Protein AF-A0ABD0QL38-F1 (afdb_monomer)

Nearest PDB structures (foldseek):
  7dsb-assembly1_A  TM=1.005E+00  e=1.603E-07  Gallus gallus
  8p94-assembly1_U  TM=9.715E-01  e=2.734E-07  Mus musculus
  8f8q-assembly1_G  TM=9.648E-01  e=3.571E-07  Homo sapiens
  8ptk-assembly1_K  TM=9.644E-01  e=1.658E-06  Sus scrofa
  4akr-assembly1_A  TM=8.992E-01  e=1.776E-04  Dictyostelium discoideum AX2

pLDDT: mean 97.35, std 1.73, range [90.06, 98.81]

Solvent-accessible surface area (backbone atoms only — not comparable to full-atom val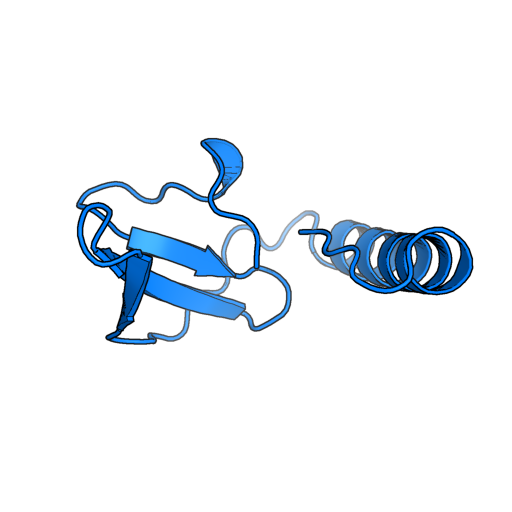ues): 4290 Å² total; per-residue (Å²): 119,66,92,48,79,92,29,54,74,54,98,55,26,35,50,34,81,88,78,33,26,30,28,36,52,43,82,88,80,72,44,78,45,77,77,39,86,40,78,79,73,70,92,56,38,72,59,52,54,55,50,48,55,56,49,52,54,51,37,59,75,76,30,96,85,56,83,76,117

Secondary structure (DSSP, 8-state):
----GGGB-STTEEEETTTTEEEEEETTTTEEEEEEE----STTHHHHHHHHHHHHHHHHHH-TT----

Structure (mmCIF, N/CA/C/O backbone):
data_AF-A0ABD0QL38-F1
#
_entry.id   AF-A0ABD0QL38-F1
#
loop_
_atom_site.group_PDB
_atom_site.id
_atom_site.type_symbol
_atom_site.label_atom_id
_atom_site.label_alt_id
_atom_site.label_comp_id
_atom_site.label_asym_id
_atom_site.label_entity_id
_atom_site.label_seq_id
_atom_site.pdbx_PDB_ins_code
_atom_site.Cartn_x
_atom_site.Cartn_y
_atom_site.Cartn_z
_atom_site.occupancy
_atom_site.B_iso_or_equiv
_atom_site.auth_seq_id
_atom_site.auth_comp_id
_atom_site.auth_asym_id
_atom_site.auth_atom_id
_atom_site.pdbx_PDB_model_num
ATOM 1 N N . VAL A 1 1 ? 1.773 3.646 3.029 1.00 95.25 1 VAL A N 1
ATOM 2 C CA . VAL A 1 1 ? 1.145 2.832 1.972 1.00 95.25 1 VAL A CA 1
ATOM 3 C C . VAL A 1 1 ? -0.252 3.368 1.726 1.00 95.25 1 VAL A C 1
ATOM 5 O O . VAL A 1 1 ? -0.872 3.837 2.679 1.00 95.25 1 VAL A O 1
ATOM 8 N N . LEU A 1 2 ? -0.701 3.384 0.477 1.00 98.06 2 LEU A N 1
ATOM 9 C CA . LEU A 1 2 ? -2.061 3.770 0.112 1.00 98.06 2 LEU A CA 1
ATOM 10 C C . LEU A 1 2 ? -3.021 2.595 0.342 1.00 98.06 2 LEU A C 1
ATOM 12 O O . LEU A 1 2 ? -2.642 1.442 0.163 1.00 98.06 2 LEU A O 1
ATOM 16 N N . ILE A 1 3 ? -4.260 2.893 0.731 1.00 98.25 3 ILE A N 1
ATOM 17 C CA . ILE A 1 3 ? -5.331 1.896 0.826 1.00 98.25 3 ILE A CA 1
ATOM 18 C C . ILE A 1 3 ? -6.117 1.946 -0.483 1.00 98.25 3 ILE A C 1
ATOM 20 O O . ILE A 1 3 ? -6.813 2.927 -0.747 1.00 98.25 3 ILE A O 1
ATOM 24 N N . THR A 1 4 ? -5.949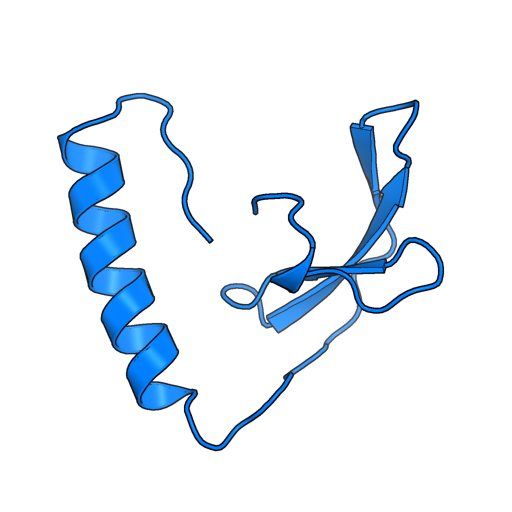 0.924 -1.320 1.00 98.31 4 THR A N 1
ATOM 25 C CA . THR A 1 4 ? -6.530 0.822 -2.668 1.00 98.31 4 THR A CA 1
ATOM 26 C C . THR A 1 4 ? -7.102 -0.576 -2.891 1.00 98.31 4 THR A C 1
ATOM 28 O O . THR A 1 4 ? -6.744 -1.513 -2.177 1.00 98.31 4 THR A O 1
ATOM 31 N N . GLU A 1 5 ? -7.956 -0.738 -3.903 1.00 98.19 5 GLU A N 1
ATOM 32 C CA . GLU A 1 5 ? -8.498 -2.052 -4.285 1.00 98.19 5 GLU A CA 1
ATOM 33 C C . GLU A 1 5 ? -7.404 -3.046 -4.713 1.00 98.19 5 GLU A C 1
ATOM 35 O O . GLU A 1 5 ? -7.507 -4.235 -4.442 1.00 98.19 5 GLU A O 1
ATOM 40 N N . HIS A 1 6 ? -6.308 -2.562 -5.307 1.00 97.50 6 HIS A N 1
ATOM 41 C CA . HIS A 1 6 ? -5.180 -3.401 -5.728 1.00 97.50 6 HIS A CA 1
ATOM 42 C C . HIS A 1 6 ? -4.379 -3.973 -4.552 1.00 97.50 6 HIS A C 1
ATOM 44 O O . HIS A 1 6 ? -3.661 -4.957 -4.714 1.00 97.50 6 HIS A O 1
ATOM 50 N N . GLY A 1 7 ? -4.467 -3.335 -3.383 1.00 97.38 7 GLY A N 1
ATOM 51 C CA . GLY A 1 7 ? -3.840 -3.812 -2.158 1.00 97.38 7 GLY A CA 1
ATOM 52 C C . GLY A 1 7 ? -4.732 -4.732 -1.329 1.00 97.38 7 GLY A C 1
ATOM 53 O O . GLY A 1 7 ? -4.228 -5.274 -0.350 1.00 97.38 7 GLY A O 1
ATOM 54 N N . ASP A 1 8 ? -6.018 -4.884 -1.664 1.00 98.12 8 ASP A N 1
ATOM 55 C CA . ASP A 1 8 ? -6.980 -5.657 -0.871 1.00 98.12 8 ASP A CA 1
ATOM 56 C C . ASP A 1 8 ? -6.726 -7.166 -1.014 1.00 98.12 8 ASP A C 1
ATOM 58 O O . ASP A 1 8 ? -6.817 -7.746 -2.095 1.00 98.12 8 ASP A O 1
ATOM 62 N N . LEU A 1 9 ? -6.400 -7.810 0.106 1.00 97.94 9 LEU A N 1
ATOM 63 C CA . LEU A 1 9 ? -6.220 -9.261 0.210 1.00 97.94 9 LEU A CA 1
ATOM 64 C C . LEU A 1 9 ? -7.491 -9.960 0.726 1.00 97.94 9 LEU A C 1
ATOM 66 O O . LEU A 1 9 ? -7.483 -11.168 0.977 1.00 97.94 9 LEU A O 1
ATOM 70 N N . GLY A 1 10 ? -8.573 -9.206 0.920 1.00 97.12 10 GLY A N 1
ATOM 71 C CA . GLY A 1 10 ? -9.802 -9.634 1.561 1.00 97.12 10 GLY A CA 1
ATOM 72 C C . GLY A 1 10 ? -9.710 -9.630 3.088 1.00 97.12 10 GLY A C 1
ATOM 73 O O . GLY A 1 10 ? -8.647 -9.487 3.696 1.00 97.12 10 GLY A O 1
ATOM 74 N N . GLN A 1 11 ? -10.866 -9.804 3.738 1.00 96.38 11 GLN A N 1
ATOM 75 C CA . GLN A 1 11 ? -10.981 -9.912 5.203 1.00 96.38 11 GLN A CA 1
ATOM 76 C C . GLN A 1 11 ? -10.332 -8.737 5.969 1.00 96.38 11 GLN A C 1
ATOM 78 O O . GLN A 1 11 ? -9.773 -8.918 7.057 1.00 96.38 11 GLN A O 1
ATOM 83 N N . GLY A 1 12 ? -10.390 -7.531 5.391 1.00 97.00 12 GLY A N 1
ATOM 84 C CA . GLY A 1 12 ? -9.846 -6.305 5.982 1.00 97.00 12 GLY A CA 1
ATOM 85 C C . GLY A 1 12 ? -8.317 -6.256 6.034 1.00 97.00 12 GLY A C 1
ATOM 86 O O . GLY A 1 12 ? -7.764 -5.539 6.873 1.00 97.00 12 GLY A O 1
ATOM 87 N N . ARG A 1 13 ? -7.621 -7.040 5.198 1.00 98.31 13 ARG A N 1
ATOM 88 C CA . ARG A 1 13 ? -6.157 -7.038 5.096 1.00 98.31 13 ARG A CA 1
ATOM 89 C C . ARG A 1 13 ? -5.690 -6.388 3.804 1.00 98.31 13 ARG A C 1
ATOM 91 O O . ARG A 1 13 ? -6.228 -6.658 2.739 1.00 98.31 13 ARG A O 1
ATOM 98 N N . PHE A 1 14 ? -4.632 -5.594 3.919 1.00 98.69 14 PHE A N 1
ATOM 99 C CA . PHE A 1 14 ? -4.016 -4.886 2.805 1.00 98.69 14 PHE A CA 1
ATOM 100 C C . PHE A 1 14 ? -2.534 -5.219 2.683 1.00 98.69 14 PHE A C 1
ATOM 102 O O . PHE A 1 14 ? -1.878 -5.552 3.675 1.00 98.69 14 PHE A O 1
ATOM 109 N N . PHE A 1 15 ? -2.004 -5.120 1.468 1.00 98.25 15 PHE A N 1
ATOM 110 C CA . PHE A 1 15 ? -0.599 -5.353 1.158 1.00 98.25 15 PHE A CA 1
ATOM 111 C C . PHE A 1 15 ? 0.203 -4.046 1.067 1.00 98.25 15 PHE A C 1
ATOM 113 O O . PHE A 1 15 ? -0.170 -3.127 0.343 1.00 98.25 15 PHE A O 1
ATOM 120 N N . ASP A 1 16 ? 1.343 -3.981 1.761 1.00 97.88 16 ASP A N 1
ATOM 121 C CA . ASP A 1 16 ? 2.419 -3.018 1.502 1.00 97.88 16 ASP A CA 1
ATOM 122 C C . ASP A 1 16 ? 3.533 -3.706 0.684 1.00 97.88 16 ASP A C 1
ATOM 124 O O . ASP A 1 16 ? 4.361 -4.426 1.261 1.00 97.88 16 ASP A O 1
ATOM 128 N N . PRO A 1 17 ? 3.579 -3.503 -0.649 1.00 96.44 17 PRO A N 1
ATOM 129 C CA . PRO A 1 17 ? 4.542 -4.174 -1.522 1.00 96.44 17 PRO A CA 1
ATOM 130 C C . PRO A 1 17 ? 5.989 -3.742 -1.279 1.00 96.44 17 PRO A C 1
ATOM 132 O O . PRO A 1 17 ? 6.907 -4.544 -1.469 1.00 96.44 17 PRO A O 1
ATOM 135 N N . ARG A 1 18 ? 6.199 -2.508 -0.805 1.00 95.56 18 ARG A N 1
ATOM 136 C CA . ARG A 1 18 ? 7.526 -1.956 -0.515 1.00 95.56 18 ARG A CA 1
ATOM 137 C C . ARG A 1 18 ? 8.114 -2.585 0.745 1.00 95.56 18 ARG A C 1
ATOM 139 O O . ARG A 1 18 ? 9.286 -2.953 0.769 1.00 95.56 18 ARG A O 1
ATOM 146 N N . LYS A 1 19 ? 7.295 -2.743 1.789 1.00 96.25 19 LYS A N 1
ATOM 147 C CA . LYS A 1 19 ? 7.712 -3.372 3.054 1.00 96.25 19 LYS A CA 1
ATOM 148 C C . LYS A 1 19 ? 7.591 -4.893 3.060 1.00 96.25 19 LYS A C 1
ATOM 150 O O . LYS A 1 19 ? 8.110 -5.516 3.981 1.00 96.25 19 LYS A O 1
ATOM 155 N N . ARG A 1 20 ? 6.931 -5.480 2.056 1.00 96.25 20 ARG A N 1
ATOM 156 C CA . ARG A 1 20 ? 6.681 -6.930 1.949 1.00 96.25 20 ARG A CA 1
ATOM 157 C C . ARG A 1 20 ? 5.932 -7.464 3.169 1.00 96.25 20 ARG A C 1
ATOM 159 O O . ARG A 1 20 ? 6.260 -8.506 3.740 1.00 96.25 20 ARG A O 1
ATOM 166 N N . VAL A 1 21 ? 4.927 -6.704 3.592 1.00 98.38 21 VAL A N 1
ATOM 167 C CA . VAL A 1 21 ? 4.057 -7.066 4.710 1.00 98.38 21 VAL A CA 1
ATOM 168 C C . VAL A 1 21 ? 2.606 -6.879 4.328 1.00 98.38 21 VAL A C 1
ATOM 170 O O . VAL A 1 21 ? 2.247 -5.954 3.606 1.00 98.38 21 VAL A O 1
ATOM 173 N N . SER A 1 22 ? 1.759 -7.736 4.869 1.00 98.56 22 SER A N 1
ATOM 174 C CA . SER A 1 22 ? 0.319 -7.549 4.885 1.00 98.56 22 SER A CA 1
ATOM 175 C C . SER A 1 22 ? -0.119 -7.130 6.286 1.00 98.56 22 SER A C 1
ATOM 177 O O . SER A 1 22 ? 0.442 -7.597 7.275 1.00 98.56 22 SER A O 1
ATOM 179 N N . PHE A 1 23 ? -1.119 -6.269 6.400 1.00 98.75 23 PHE A N 1
ATOM 180 C CA . PHE A 1 23 ? -1.593 -5.745 7.683 1.00 98.75 23 PHE A CA 1
ATOM 181 C C . PHE A 1 23 ? -3.117 -5.642 7.683 1.00 98.75 23 PHE A C 1
ATOM 183 O O . PHE A 1 23 ? -3.732 -5.524 6.625 1.00 98.75 23 PHE A O 1
ATOM 190 N N . ARG A 1 24 ? -3.740 -5.684 8.861 1.00 98.62 24 ARG A N 1
ATOM 191 C CA . ARG A 1 24 ? -5.163 -5.356 9.015 1.00 98.62 24 ARG A CA 1
ATOM 192 C C . ARG A 1 24 ? -5.366 -3.850 9.009 1.00 98.62 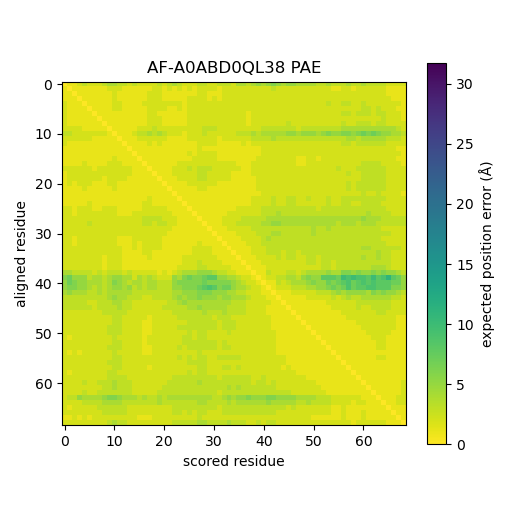24 ARG A C 1
ATOM 194 O O . ARG A 1 24 ? -4.587 -3.129 9.632 1.00 98.62 24 ARG A O 1
ATOM 201 N N . PHE A 1 25 ? -6.438 -3.391 8.374 1.00 98.69 25 PHE A N 1
ATOM 202 C CA . PHE A 1 25 ? -6.818 -1.983 8.366 1.00 98.69 25 PHE A CA 1
ATOM 203 C C . PHE A 1 25 ? -8.232 -1.792 8.916 1.00 98.69 25 PHE A C 1
ATOM 205 O O . PHE A 1 25 ? -9.202 -2.323 8.377 1.00 98.69 25 PHE A O 1
ATOM 212 N N . ASP A 1 26 ? -8.351 -1.024 9.998 1.00 98.31 26 ASP A N 1
ATOM 213 C CA . ASP A 1 26 ? -9.643 -0.587 10.521 1.00 98.31 26 ASP A CA 1
ATOM 214 C C . ASP A 1 26 ? -10.110 0.636 9.721 1.00 98.31 26 ASP A C 1
ATOM 216 O O . ASP A 1 26 ? -9.550 1.726 9.848 1.00 98.31 26 ASP A O 1
ATOM 220 N N . HIS A 1 27 ? -11.141 0.468 8.890 1.00 96.81 27 HIS A N 1
ATOM 221 C CA . HIS A 1 27 ? -11.658 1.543 8.039 1.00 96.81 27 HIS A CA 1
ATOM 222 C C . HIS A 1 27 ? -12.325 2.689 8.814 1.00 96.81 27 HIS A C 1
ATOM 224 O O . HIS A 1 27 ? -12.353 3.815 8.311 1.00 96.81 27 HIS A O 1
ATOM 230 N N . LEU A 1 28 ? -12.854 2.433 10.015 1.00 97.50 28 LEU A N 1
ATOM 231 C CA . LEU A 1 28 ? -13.508 3.454 10.833 1.00 97.50 28 LEU A CA 1
ATOM 232 C C . LEU A 1 28 ? -12.467 4.318 11.549 1.00 97.50 28 LEU A C 1
ATOM 234 O O . LEU A 1 28 ? -12.552 5.545 11.523 1.00 97.50 28 LEU A O 1
ATOM 238 N N . ARG A 1 29 ? -11.465 3.677 12.160 1.00 98.00 29 ARG A N 1
ATOM 239 C CA . ARG A 1 29 ? -10.384 4.351 12.900 1.00 98.00 29 ARG A CA 1
ATOM 240 C C . ARG A 1 29 ? -9.260 4.851 11.991 1.00 98.00 29 ARG A C 1
ATOM 242 O O . ARG A 1 29 ? -8.501 5.726 12.392 1.00 98.00 29 ARG A O 1
ATOM 249 N N . LYS A 1 30 ? -9.178 4.325 10.765 1.00 97.38 30 LYS A N 1
ATOM 250 C CA . LYS A 1 30 ? -8.083 4.533 9.801 1.00 97.38 30 LYS A CA 1
ATOM 251 C C . LYS A 1 30 ? -6.721 4.133 10.377 1.00 97.38 30 LYS A C 1
ATOM 253 O O . LYS A 1 30 ? -5.716 4.804 10.156 1.00 97.38 30 LYS A O 1
ATOM 258 N N . GLU A 1 31 ? -6.701 3.026 11.115 1.00 98.31 31 GLU A N 1
ATOM 259 C CA . GLU A 1 31 ? -5.527 2.511 11.823 1.00 98.31 31 GLU A CA 1
ATOM 260 C C . GLU A 1 31 ? -5.080 1.167 11.224 1.00 98.31 31 GLU A C 1
ATOM 262 O O . GLU A 1 31 ? -5.895 0.289 10.934 1.00 98.31 31 GLU A O 1
ATOM 267 N N . ALA A 1 32 ? -3.767 1.005 11.048 1.00 98.19 32 ALA A N 1
ATOM 268 C CA . ALA A 1 32 ? -3.145 -0.243 10.614 1.00 98.19 32 ALA A CA 1
ATOM 269 C C . ALA A 1 32 ? -2.669 -1.060 11.825 1.00 98.19 32 ALA A C 1
ATOM 271 O O . ALA A 1 32 ? -2.147 -0.505 12.791 1.00 98.19 32 ALA A O 1
ATOM 272 N N . SER A 1 33 ? -2.815 -2.381 11.767 1.00 98.56 33 SER A N 1
ATOM 273 C CA . SER A 1 33 ? -2.432 -3.302 12.844 1.00 98.56 33 SER A CA 1
ATOM 274 C C . SER A 1 33 ? -2.029 -4.676 12.299 1.00 98.56 33 SER A C 1
ATOM 276 O O . SER A 1 33 ? -2.204 -4.950 11.114 1.00 98.56 33 SER A O 1
ATOM 278 N N . ASP A 1 34 ? -1.485 -5.543 13.159 1.00 98.31 34 ASP A N 1
ATOM 279 C CA . ASP A 1 34 ? -1.144 -6.938 12.826 1.00 98.31 34 ASP A CA 1
ATOM 280 C C . ASP A 1 34 ? -0.297 -7.094 11.535 1.00 98.31 34 ASP A C 1
ATOM 282 O O . ASP A 1 34 ? -0.735 -7.724 10.565 1.00 98.31 34 ASP A O 1
ATOM 286 N N . PRO A 1 35 ? 0.905 -6.485 11.461 1.00 98.44 35 PRO A N 1
ATOM 287 C CA . PRO A 1 35 ? 1.787 -6.668 10.316 1.00 98.44 35 PRO A CA 1
ATOM 288 C C . PRO A 1 35 ? 2.316 -8.108 10.270 1.00 98.44 35 PRO A C 1
ATOM 290 O O . PRO A 1 35 ? 2.846 -8.618 11.253 1.00 98.44 35 PRO A O 1
ATOM 293 N N . GLN A 1 36 ? 2.209 -8.744 9.107 1.00 98.38 36 GLN A N 1
ATOM 294 C CA . GLN A 1 36 ? 2.657 -10.112 8.846 1.00 98.38 36 GLN A CA 1
ATOM 295 C C . GLN A 1 36 ? 3.485 -10.149 7.557 1.00 98.38 36 GLN A C 1
ATOM 297 O O . GLN A 1 36 ? 3.104 -9.473 6.596 1.00 98.38 36 GLN A O 1
ATOM 302 N N . PRO A 1 37 ? 4.580 -10.927 7.482 1.00 98.31 37 PRO A N 1
ATOM 303 C CA . PR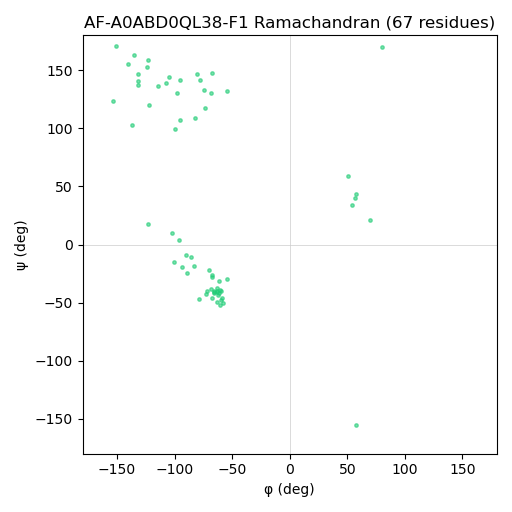O A 1 37 ? 5.335 -11.090 6.242 1.00 98.31 37 PRO A CA 1
ATOM 304 C C . PRO A 1 37 ? 4.432 -11.551 5.092 1.00 98.31 37 PRO A C 1
ATOM 306 O O . PRO A 1 37 ? 3.637 -12.477 5.252 1.00 98.31 37 PRO A O 1
ATOM 309 N N . TYR A 1 38 ? 4.535 -10.900 3.936 1.00 97.50 38 TYR A N 1
ATOM 310 C CA . TYR A 1 38 ? 3.800 -11.285 2.734 1.00 97.50 38 TYR A CA 1
ATOM 311 C C . TYR A 1 38 ? 4.557 -10.833 1.487 1.00 97.50 38 TYR A C 1
ATOM 313 O O . TYR A 1 38 ? 4.868 -9.657 1.323 1.00 97.50 38 TYR A O 1
ATOM 321 N N . GL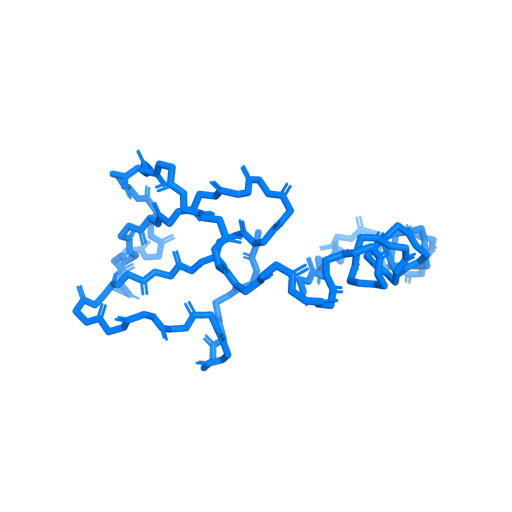U A 1 39 ? 4.858 -11.777 0.601 1.00 93.00 39 GLU A N 1
ATOM 322 C CA . GLU A 1 39 ? 5.742 -11.537 -0.542 1.00 93.00 39 GLU A CA 1
ATOM 323 C C . GLU A 1 39 ? 4.998 -11.142 -1.827 1.00 93.00 39 GLU A C 1
ATOM 325 O O . GLU A 1 39 ? 5.604 -10.554 -2.728 1.00 93.00 39 GLU A O 1
ATOM 330 N N . GLY A 1 40 ? 3.696 -11.428 -1.915 1.00 90.06 40 GLY A N 1
ATOM 331 C CA . GLY A 1 40 ? 2.917 -11.240 -3.138 1.00 90.06 40 GLY A CA 1
ATOM 332 C C . GLY A 1 40 ? 3.485 -12.021 -4.328 1.00 90.06 40 GLY A C 1
ATOM 333 O O . GLY A 1 40 ? 4.175 -13.030 -4.169 1.00 90.06 40 GLY A O 1
ATOM 334 N N . GLU A 1 41 ? 3.200 -11.549 -5.538 1.00 91.19 41 GLU A N 1
ATOM 335 C CA . GLU A 1 41 ? 3.709 -12.155 -6.767 1.00 91.19 41 GLU A CA 1
ATOM 336 C C . GLU A 1 41 ? 5.201 -11.845 -6.990 1.00 91.19 41 GLU A C 1
ATOM 338 O O . GLU A 1 41 ? 5.650 -10.700 -6.889 1.00 91.19 41 GLU A O 1
ATOM 343 N N . ALA A 1 42 ? 5.984 -12.874 -7.328 1.00 92.94 42 ALA A N 1
ATOM 344 C CA . ALA A 1 42 ? 7.427 -12.747 -7.528 1.00 92.94 42 ALA A CA 1
ATOM 345 C C . ALA A 1 42 ? 7.830 -12.397 -8.972 1.00 92.94 42 ALA A C 1
ATOM 347 O O . ALA A 1 42 ? 8.897 -11.817 -9.171 1.00 92.94 42 ALA A O 1
ATOM 348 N N . ALA A 1 43 ? 6.999 -12.725 -9.969 1.00 96.69 43 ALA A N 1
ATOM 349 C CA . ALA A 1 43 ? 7.361 -12.651 -11.388 1.00 96.69 43 ALA A CA 1
ATOM 350 C C . ALA A 1 43 ? 7.737 -11.232 -11.849 1.00 96.69 43 ALA A C 1
ATOM 352 O O . ALA A 1 43 ? 8.691 -11.053 -12.602 1.00 96.69 43 ALA A O 1
ATOM 353 N N . LEU A 1 44 ? 7.023 -10.218 -11.354 1.00 94.75 44 LEU A N 1
ATOM 354 C CA . LEU A 1 44 ? 7.223 -8.812 -11.718 1.00 94.75 44 LEU A CA 1
ATOM 355 C C . LEU A 1 44 ? 7.984 -8.010 -10.660 1.00 94.75 44 LEU A C 1
ATOM 357 O O . LEU A 1 44 ? 8.053 -6.787 -10.744 1.00 94.75 44 LEU A O 1
ATOM 361 N N . ARG A 1 45 ? 8.561 -8.668 -9.651 1.00 93.81 45 ARG A N 1
ATOM 362 C CA . ARG A 1 45 ? 9.134 -7.978 -8.490 1.00 93.81 45 ARG A CA 1
ATOM 363 C C . ARG A 1 45 ? 10.245 -7.001 -8.855 1.00 93.81 45 ARG A C 1
ATOM 365 O O . ARG A 1 45 ? 10.213 -5.872 -8.388 1.00 93.81 45 ARG A O 1
ATOM 372 N N . SER A 1 46 ? 11.204 -7.420 -9.679 1.00 96.25 46 SER A N 1
ATOM 373 C CA . SER A 1 46 ? 12.324 -6.559 -10.080 1.00 96.25 46 SER A CA 1
ATOM 374 C C . SER A 1 46 ? 11.843 -5.299 -10.801 1.00 96.25 46 SER A C 1
ATOM 376 O O . SER A 1 46 ? 12.336 -4.208 -10.534 1.00 96.25 46 SER A O 1
ATOM 378 N N . TRP A 1 47 ? 10.838 -5.444 -11.665 1.00 97.69 47 TRP A N 1
ATOM 379 C CA . TRP A 1 47 ? 10.197 -4.331 -12.358 1.00 97.69 47 TRP A CA 1
ATOM 380 C C . TRP A 1 47 ? 9.425 -3.429 -11.401 1.00 97.69 47 TRP A C 1
ATOM 382 O O . TRP A 1 47 ? 9.590 -2.215 -11.446 1.00 97.69 47 TRP A O 1
ATOM 392 N N . ARG A 1 48 ? 8.627 -4.012 -10.499 1.00 96.81 48 ARG A N 1
ATOM 393 C CA . ARG A 1 48 ? 7.876 -3.262 -9.489 1.00 96.81 48 ARG A CA 1
ATOM 394 C C . ARG A 1 48 ? 8.809 -2.446 -8.599 1.00 96.81 48 ARG A C 1
ATOM 396 O O . ARG A 1 48 ? 8.536 -1.275 -8.382 1.00 96.81 48 ARG A O 1
ATOM 403 N N . ASP A 1 49 ? 9.895 -3.045 -8.118 1.00 96.44 49 ASP A N 1
ATOM 404 C CA . ASP A 1 49 ? 10.855 -2.372 -7.241 1.00 96.44 49 ASP A CA 1
ATOM 405 C C . ASP A 1 49 ? 11.571 -1.222 -7.987 1.00 96.44 49 ASP A C 1
ATOM 407 O O . ASP A 1 49 ? 11.701 -0.130 -7.437 1.00 96.44 49 ASP A O 1
ATOM 411 N N . ALA A 1 50 ? 11.935 -1.407 -9.264 1.00 98.31 50 ALA A N 1
ATOM 412 C CA . ALA A 1 50 ? 12.518 -0.342 -10.090 1.00 98.31 50 ALA A CA 1
ATOM 413 C C . ALA A 1 50 ? 11.533 0.816 -10.364 1.00 98.31 50 ALA A C 1
ATOM 415 O O . ALA A 1 50 ? 11.904 1.989 -10.290 1.00 98.31 50 ALA A O 1
ATOM 416 N N . CYS A 1 51 ? 10.266 0.506 -10.659 1.00 98.31 51 CYS A N 1
ATOM 417 C CA . CYS A 1 51 ? 9.220 1.517 -10.832 1.00 98.31 51 CYS A CA 1
ATOM 418 C C . CYS A 1 51 ? 8.930 2.269 -9.526 1.00 98.31 51 CYS A C 1
ATOM 420 O O . CYS A 1 51 ? 8.753 3.486 -9.551 1.00 98.31 51 CYS A O 1
ATOM 422 N N . ASP A 1 52 ? 8.897 1.557 -8.399 1.00 97.88 52 ASP A N 1
ATOM 423 C CA . ASP A 1 52 ? 8.649 2.126 -7.077 1.00 97.88 52 ASP A CA 1
ATOM 424 C C . ASP A 1 52 ? 9.743 3.118 -6.666 1.00 97.88 52 ASP A C 1
ATOM 426 O O . ASP A 1 52 ? 9.434 4.195 -6.153 1.00 97.88 52 ASP A O 1
ATOM 430 N N . GLU A 1 53 ? 11.011 2.805 -6.943 1.00 98.50 53 GLU A N 1
ATOM 431 C CA . GLU A 1 53 ? 12.137 3.708 -6.694 1.00 98.50 53 GLU A CA 1
ATOM 432 C C . GLU A 1 53 ? 11.998 5.013 -7.494 1.00 98.50 53 GLU A C 1
ATOM 434 O O . GLU A 1 53 ? 12.015 6.106 -6.915 1.00 98.50 53 GLU A O 1
ATOM 439 N N . ALA A 1 54 ? 11.778 4.905 -8.809 1.00 98.69 54 ALA A N 1
ATOM 440 C CA . ALA A 1 54 ? 11.620 6.064 -9.686 1.00 98.69 54 ALA A CA 1
ATOM 441 C C . ALA A 1 54 ? 10.400 6.921 -9.303 1.00 98.69 54 ALA A C 1
ATOM 443 O O . ALA A 1 54 ? 10.491 8.149 -9.223 1.00 98.69 54 ALA A O 1
ATOM 444 N N . LEU A 1 55 ? 9.262 6.282 -9.012 1.00 98.62 55 LEU A N 1
ATOM 445 C CA . LEU A 1 55 ? 8.035 6.978 -8.631 1.00 98.62 55 LEU A CA 1
ATOM 446 C C . LEU A 1 55 ? 8.159 7.648 -7.258 1.00 98.62 55 LEU A C 1
ATOM 448 O O . LEU A 1 55 ? 7.684 8.768 -7.079 1.00 98.62 55 LEU A O 1
ATOM 452 N N . SER A 1 56 ? 8.831 7.007 -6.299 1.00 98.06 56 SER A N 1
ATOM 453 C CA . SER A 1 56 ? 9.081 7.588 -4.974 1.00 98.06 56 SER A CA 1
ATOM 454 C C . SER A 1 56 ? 9.907 8.870 -5.070 1.00 98.06 56 SER A C 1
ATOM 456 O O . SER A 1 56 ? 9.600 9.847 -4.383 1.00 98.06 56 SER A O 1
ATOM 458 N N . ALA A 1 57 ? 10.927 8.885 -5.936 1.00 98.50 57 ALA A N 1
ATOM 459 C CA . ALA A 1 57 ? 11.736 10.073 -6.194 1.00 98.50 57 ALA A CA 1
ATOM 460 C C . ALA A 1 57 ? 10.891 11.207 -6.797 1.00 98.50 57 ALA A C 1
ATOM 462 O O . ALA A 1 57 ? 10.883 12.313 -6.256 1.00 98.50 57 ALA A O 1
ATOM 463 N N . TYR A 1 58 ? 10.108 10.903 -7.837 1.00 98.81 58 TYR A N 1
ATOM 464 C CA . TYR A 1 58 ? 9.203 11.860 -8.478 1.00 98.81 5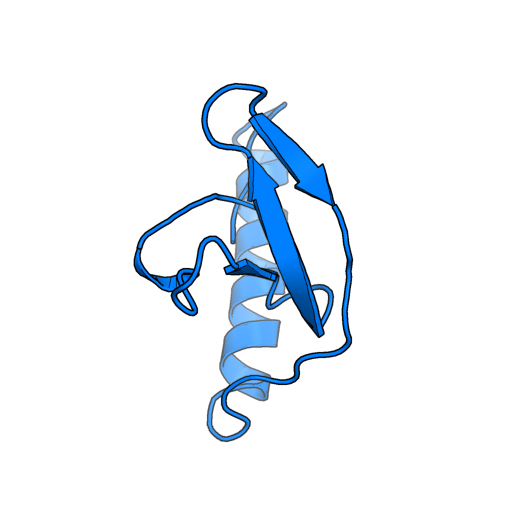8 TYR A CA 1
ATOM 465 C C . TYR A 1 58 ? 8.190 12.454 -7.486 1.00 98.81 58 TYR A C 1
ATOM 467 O O . TYR A 1 58 ? 8.043 13.671 -7.378 1.00 98.81 58 TYR A O 1
ATOM 475 N N . VAL A 1 59 ? 7.503 11.611 -6.709 1.00 98.69 59 VAL A N 1
ATOM 476 C CA . VAL A 1 59 ? 6.484 12.082 -5.761 1.00 98.69 59 VAL A CA 1
ATOM 477 C C . VAL A 1 59 ? 7.100 12.974 -4.690 1.00 98.69 59 VAL A C 1
ATOM 479 O O . VAL A 1 59 ? 6.522 14.006 -4.361 1.00 98.69 59 VAL A O 1
ATOM 482 N N . LYS A 1 60 ? 8.288 12.626 -4.187 1.00 98.12 60 LYS A N 1
ATOM 483 C CA . LYS A 1 60 ? 9.009 13.445 -3.208 1.00 98.12 60 LYS A CA 1
ATOM 484 C C . LYS A 1 60 ? 9.399 14.818 -3.767 1.00 98.12 60 LYS A C 1
ATOM 486 O O . LYS A 1 60 ? 9.370 15.794 -3.023 1.00 98.12 60 LYS A O 1
ATOM 491 N N . GLU A 1 61 ? 9.774 14.891 -5.042 1.00 98.69 61 GLU A N 1
ATOM 492 C CA . GLU A 1 61 ? 10.155 16.144 -5.703 1.00 98.69 61 GLU A CA 1
ATOM 493 C C . GLU A 1 61 ? 8.949 17.058 -5.955 1.00 98.69 61 GLU A C 1
ATOM 495 O O . GLU A 1 61 ? 9.031 18.268 -5.747 1.00 98.69 61 GLU A O 1
ATOM 500 N N . HIS A 1 62 ? 7.813 16.485 -6.359 1.00 98.75 62 HIS A N 1
ATOM 501 C CA . HIS A 1 62 ? 6.667 17.266 -6.829 1.00 98.75 62 HIS A CA 1
ATOM 502 C C . HIS A 1 62 ? 5.542 17.446 -5.798 1.00 98.75 62 HIS A C 1
ATOM 504 O O . HIS A 1 62 ? 4.697 18.325 -5.972 1.00 98.75 62 HIS A O 1
ATOM 510 N N . TYR A 1 63 ? 5.519 16.661 -4.716 1.00 98.25 63 TYR A N 1
ATOM 511 C CA . TYR A 1 63 ? 4.442 16.666 -3.722 1.00 98.25 63 TYR A CA 1
ATOM 512 C C . TYR A 1 63 ? 5.013 16.609 -2.291 1.00 98.25 63 TYR A C 1
ATOM 514 O O . TYR A 1 63 ? 5.358 15.526 -1.816 1.00 98.25 63 TYR A O 1
ATOM 522 N N . PRO A 1 64 ? 5.053 17.733 -1.542 1.00 96.81 64 PRO A N 1
ATOM 523 C CA . PRO A 1 64 ? 5.702 17.805 -0.222 1.00 96.81 64 PRO A CA 1
ATOM 524 C C . PRO A 1 64 ? 5.225 16.772 0.811 1.00 96.81 64 PRO A C 1
ATOM 526 O O . PRO A 1 64 ? 5.988 16.365 1.684 1.00 96.81 64 PRO A O 1
ATOM 529 N N . THR A 1 65 ? 3.963 16.350 0.722 1.00 97.44 65 THR A N 1
ATOM 530 C CA . THR A 1 65 ? 3.343 15.331 1.587 1.00 97.44 65 THR A CA 1
ATOM 531 C C . THR A 1 65 ? 2.775 14.155 0.786 1.00 97.44 65 THR A C 1
ATOM 533 O O . THR A 1 65 ? 1.928 13.411 1.281 1.00 97.44 65 THR A O 1
ATOM 536 N N . GLY A 1 66 ? 3.211 13.998 -0.469 1.00 97.81 66 GLY A N 1
ATOM 537 C CA . GLY A 1 66 ? 2.731 12.956 -1.367 1.00 97.81 66 GLY A CA 1
ATOM 538 C C . GLY A 1 66 ? 3.141 11.557 -0.914 1.00 97.81 66 GLY A C 1
ATOM 539 O O . GLY A 1 66 ? 4.208 11.347 -0.338 1.00 97.81 66 GLY A O 1
ATOM 540 N N . VAL A 1 67 ? 2.285 10.581 -1.204 1.00 97.88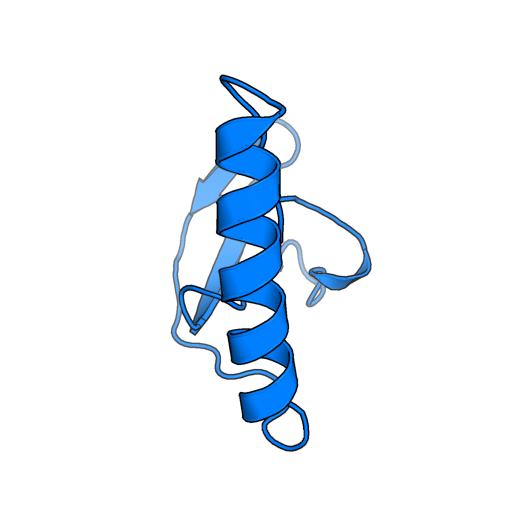 67 VAL A N 1
ATOM 541 C CA . VAL A 1 67 ? 2.534 9.161 -0.945 1.00 97.88 67 VAL A CA 1
ATOM 542 C C . VAL A 1 67 ? 2.189 8.384 -2.210 1.00 97.88 67 VAL A C 1
ATOM 544 O O . VAL A 1 67 ? 1.160 8.647 -2.827 1.00 97.88 67 VAL A O 1
ATOM 547 N N . CYS A 1 68 ? 3.026 7.416 -2.575 1.00 98.25 68 CYS A N 1
ATOM 548 C CA . CYS A 1 68 ? 2.749 6.440 -3.628 1.00 98.25 68 CYS A CA 1
ATOM 549 C C . CYS A 1 68 ? 2.853 5.008 -3.094 1.00 98.25 68 CYS A C 1
ATOM 551 O O . CYS A 1 68 ? 3.432 4.733 -2.031 1.00 98.25 68 CYS A O 1
ATOM 553 N N . THR A 1 69 ? 2.212 4.090 -3.804 1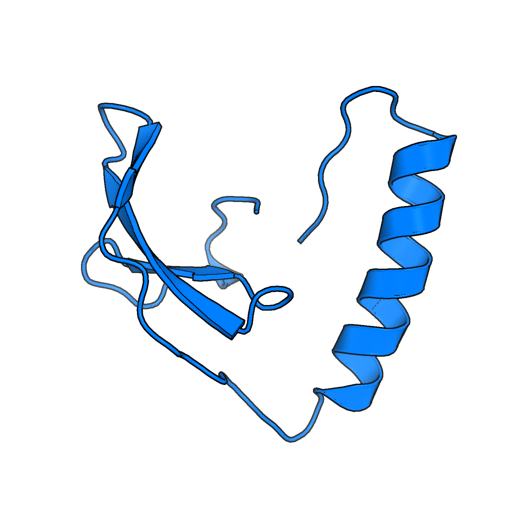.00 96.94 69 THR A N 1
ATOM 554 C CA . THR A 1 69 ? 2.227 2.642 -3.580 1.00 96.94 69 THR A CA 1
ATOM 555 C C . THR A 1 69 ? 2.022 1.965 -4.920 1.00 96.94 69 THR A C 1
ATOM 557 O O . THR A 1 69 ? 1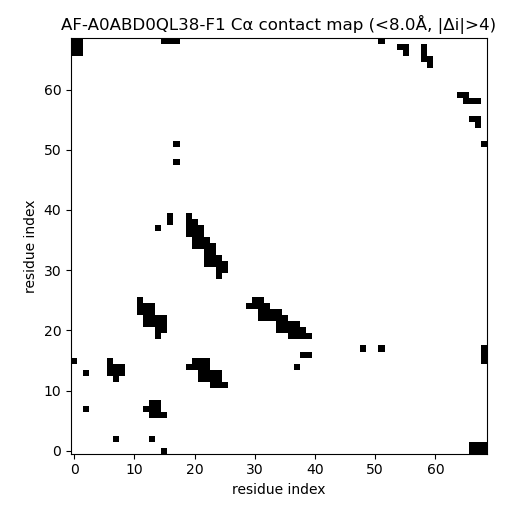.235 2.529 -5.712 1.00 96.94 69 THR A O 1
#

Mean predicted aligned error: 2.19 Å

Foldseek 3Di:
DDDDPVQDPDPQWGDDQVVQWIWHADPVVRDTHDTDHHNPDDPCSVVVVVVCVVVVVVCVVPPVPDDDD

InterPro domains:
  IPR002189 F-actin-capping protein subunit alpha [PF01267] (1-69)
  IPR002189 F-actin-capping protein subunit alpha [PTHR10653] (1-69)
  IPR037282 F-actin-capping protein subunit alpha/beta [SSF90096] (1-68)
  IPR042489 F-actin capping protein, alpha subunit, domain 1 [G3DSA:3.30.1140.60] (1-40)

Sequence (69 aa):
VLITEHGDLGQGRFFDPRKRVSFRFDHLRKEASDPQPYEGEAALRSWRDACDEALSAYVKEHYPTGVCT

Radius of gyration: 12.94 Å; Cα contacts (8 Å, |Δi|>4): 80; chains: 1; bounding box: 26×31×25 Å

Organism: Cirrhinus mrigala (NCBI:txid683832)